Protein AF-A0A938SBT4-F1 (afdb_monomer)

Radius of gyration: 19.82 Å; Cα contacts (8 Å, |Δi|>4): 82; chains: 1; bounding box: 45×47×51 Å

Nearest PDB structures (foldseek):
  5hia-assembly1_D  TM=3.321E-01  e=2.058E+00  Homo sapiens
  4rac-assembly1_D  TM=3.306E-01  e=3.717E+00  Homo sapiens
  6jv6-assembly1_A  TM=2.101E-01  e=3.970E+00  Bacillus spizizenii
  9arh-assembly1_B  TM=2.542E-01  e=6.715E+00  Rattus norvegicus

Secondary structure (DSSP, 8-state):
------SSSS-HHHHHHHHHHT-S-EEEEES---HHHHTTTHHHHTTS--STTS-EEEEE--PPPHHHHHHHHT-SS---SPPPHHHHHHHHHHHHHHHHHHHS-SS--HHHHHHHHHHHHHS-TT-PPPPPPTTHHHHHHHHHHHHHHHHHHHTT--

Sequence (158 aa):
MPRIFDNIEQSLLPALRETLVLANRADFCVGYFNLRGWRQLDSCVEKWSGGPGNCCRLLVGMQRLPQEELVAAMSVLKREGGMDNQTALRLKKKLAEDFREQLAVGVPTDEDEAGLRRLAAACSADTPALPRLDKHHELVRKGVELIVTEEKTVGGQL

Solvent-accessible surface area (backbone atoms only — not comparable to full-atom values): 9859 Å² total; per-residue (Å²): 131,90,85,85,64,86,57,78,93,46,56,52,65,67,57,49,48,60,50,41,68,78,44,57,54,49,80,46,80,35,64,76,66,39,36,78,66,44,61,76,48,45,79,54,58,70,73,38,88,54,59,92,78,19,36,80,45,80,45,71,47,80,72,75,55,70,68,57,52,49,53,59,72,68,43,86,69,75,76,88,62,80,83,52,69,69,59,50,53,51,51,54,50,48,55,55,50,57,50,52,52,46,35,48,77,77,84,80,48,75,68,44,51,54,42,48,52,53,50,46,71,77,52,48,94,81,61,77,79,80,78,80,58,95,57,46,69,61,52,52,50,52,51,53,54,47,50,60,52,52,53,65,67,64,74,77,78,129

Structure (mmCIF, N/CA/C/O backbone):
data_AF-A0A938SBT4-F1
#
_entry.id   AF-A0A938SBT4-F1
#
loop_
_atom_site.group_PDB
_atom_site.id
_atom_site.type_symbol
_atom_site.label_atom_id
_atom_site.label_alt_i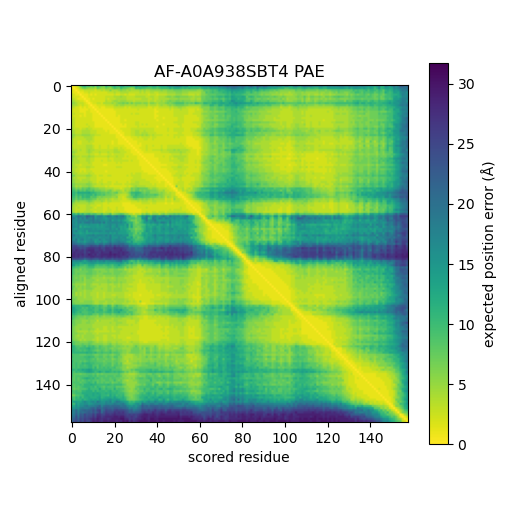d
_atom_site.label_comp_id
_atom_site.label_asym_id
_atom_site.label_entity_id
_atom_site.label_seq_id
_atom_site.pdbx_PDB_ins_code
_atom_site.Cartn_x
_atom_site.Cartn_y
_atom_site.Cartn_z
_atom_site.occupancy
_atom_site.B_iso_or_equiv
_atom_site.auth_seq_id
_atom_site.auth_comp_id
_atom_site.auth_asym_id
_atom_site.auth_atom_id
_atom_site.pdbx_PDB_model_num
ATOM 1 N N . MET A 1 1 ? 11.637 -21.166 -2.753 1.00 63.53 1 MET A N 1
ATOM 2 C CA . MET A 1 1 ? 12.113 -20.640 -1.455 1.00 63.53 1 MET A CA 1
ATOM 3 C C . MET A 1 1 ? 11.737 -19.172 -1.355 1.00 63.53 1 MET A C 1
ATOM 5 O O . MET A 1 1 ? 11.755 -18.514 -2.394 1.00 63.53 1 MET A O 1
ATOM 9 N N . PRO A 1 2 ? 11.374 -18.667 -0.165 1.00 81.94 2 PRO A N 1
ATOM 10 C CA . PRO A 1 2 ? 11.161 -17.237 0.038 1.00 81.94 2 PRO A CA 1
ATOM 11 C C . PRO A 1 2 ? 12.472 -16.469 -0.177 1.00 81.94 2 PRO A C 1
ATOM 13 O O . PRO A 1 2 ? 13.544 -16.948 0.186 1.00 81.94 2 PRO A O 1
ATOM 16 N N . ARG A 1 3 ? 12.382 -15.282 -0.784 1.00 87.31 3 ARG A N 1
ATOM 17 C CA . ARG A 1 3 ? 13.488 -14.320 -0.869 1.00 87.31 3 ARG A CA 1
ATOM 18 C C . ARG A 1 3 ? 13.270 -13.266 0.209 1.00 87.31 3 ARG A C 1
ATOM 20 O O . ARG A 1 3 ? 12.204 -12.655 0.239 1.00 87.31 3 ARG A O 1
ATOM 27 N N . ILE A 1 4 ? 14.255 -13.072 1.077 1.00 88.31 4 ILE A N 1
ATOM 28 C CA . ILE A 1 4 ? 14.229 -12.048 2.126 1.00 88.31 4 ILE A CA 1
ATOM 29 C C . ILE A 1 4 ? 15.191 -10.940 1.702 1.00 88.31 4 ILE A C 1
ATOM 31 O O . ILE A 1 4 ? 16.299 -11.228 1.256 1.00 88.31 4 ILE A O 1
ATOM 35 N N . PHE A 1 5 ? 14.744 -9.690 1.805 1.00 93.38 5 PHE A N 1
ATOM 36 C CA . PHE A 1 5 ? 15.511 -8.517 1.397 1.00 93.38 5 PHE A CA 1
ATOM 37 C C . PHE A 1 5 ? 15.796 -7.645 2.614 1.00 93.38 5 PHE A C 1
ATOM 39 O O . PHE A 1 5 ? 14.867 -7.152 3.251 1.00 93.38 5 PHE A O 1
ATOM 46 N N . ASP A 1 6 ? 17.073 -7.432 2.902 1.00 91.38 6 ASP A N 1
ATOM 47 C CA . ASP A 1 6 ? 17.568 -6.500 3.920 1.00 91.38 6 ASP A CA 1
ATOM 48 C C . ASP A 1 6 ? 18.056 -5.171 3.315 1.00 91.38 6 ASP A C 1
ATOM 50 O O . ASP A 1 6 ? 18.292 -4.207 4.039 1.00 91.38 6 ASP A O 1
ATOM 54 N N . ASN A 1 7 ? 18.148 -5.097 1.981 1.00 92.94 7 ASN A N 1
ATOM 55 C CA . ASN A 1 7 ? 18.752 -4.002 1.224 1.00 92.94 7 ASN A CA 1
ATOM 56 C C . ASN A 1 7 ? 20.259 -3.799 1.473 1.00 92.94 7 ASN A C 1
ATOM 58 O O . ASN A 1 7 ? 20.754 -2.705 1.210 1.00 92.94 7 ASN A O 1
ATOM 62 N N . ILE A 1 8 ? 20.985 -4.829 1.925 1.00 92.56 8 ILE A N 1
ATOM 63 C CA . ILE A 1 8 ? 22.448 -4.808 2.075 1.00 92.56 8 ILE A CA 1
ATOM 64 C C . ILE A 1 8 ? 23.099 -5.393 0.819 1.00 92.56 8 ILE A C 1
ATOM 66 O O . ILE A 1 8 ? 23.653 -4.657 0.007 1.00 92.56 8 ILE A O 1
ATOM 70 N N . GLU A 1 9 ? 22.990 -6.708 0.621 1.00 91.88 9 GLU A N 1
ATOM 71 C CA . GLU A 1 9 ? 23.519 -7.387 -0.573 1.00 91.88 9 GLU A CA 1
ATOM 72 C C . GLU A 1 9 ? 22.462 -7.498 -1.676 1.00 91.88 9 GLU A C 1
ATOM 74 O O . GLU A 1 9 ? 22.771 -7.435 -2.867 1.00 91.88 9 GLU A O 1
ATOM 79 N N . GLN A 1 10 ? 21.194 -7.644 -1.280 1.00 90.31 10 GLN A N 1
ATOM 80 C CA . GLN A 1 10 ? 20.056 -7.725 -2.188 1.00 90.31 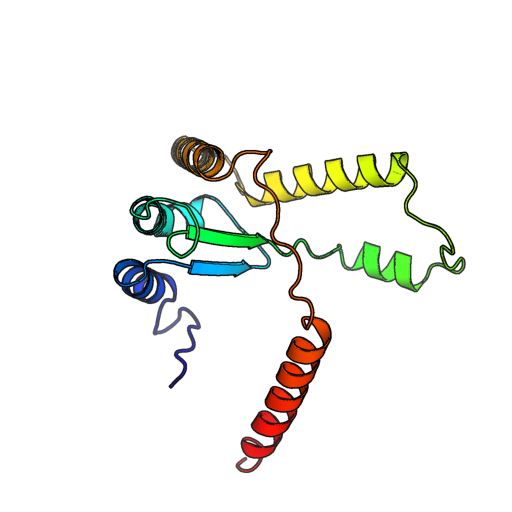10 GLN A CA 1
ATOM 81 C C . GLN A 1 10 ? 19.056 -6.620 -1.874 1.00 90.31 10 GLN A C 1
ATOM 83 O O . GLN A 1 10 ? 18.455 -6.573 -0.800 1.00 90.31 10 GLN A O 1
ATOM 88 N N . SER A 1 11 ? 18.831 -5.744 -2.848 1.00 94.81 11 SER A N 1
ATOM 89 C CA . SER A 1 11 ? 17.839 -4.679 -2.732 1.00 94.81 11 SER A CA 1
ATOM 90 C C . SER A 1 11 ? 16.444 -5.162 -3.131 1.00 94.81 11 SER A C 1
ATOM 92 O O . SER A 1 11 ? 16.264 -5.848 -4.139 1.00 94.81 11 SER A O 1
ATOM 94 N N . LEU A 1 12 ? 15.437 -4.742 -2.366 1.00 95.19 12 LEU A N 1
ATOM 95 C CA . LEU A 1 12 ? 14.029 -5.053 -2.600 1.00 95.19 12 LEU A CA 1
ATOM 96 C C . LEU A 1 12 ? 13.530 -4.478 -3.929 1.00 95.19 12 LEU A C 1
ATOM 98 O O . LEU A 1 12 ? 12.816 -5.150 -4.668 1.00 95.19 12 LEU A O 1
ATOM 102 N N . LEU A 1 13 ? 13.891 -3.230 -4.236 1.00 95.50 13 LEU A N 1
ATOM 103 C CA . LEU A 1 13 ? 13.319 -2.502 -5.367 1.00 95.50 13 LEU A CA 1
ATOM 104 C C . LEU A 1 13 ? 13.558 -3.188 -6.729 1.00 95.50 13 LEU A C 1
ATOM 106 O O . LEU A 1 13 ? 12.575 -3.371 -7.449 1.00 95.50 13 LEU A O 1
ATOM 110 N N . PRO A 1 14 ? 14.793 -3.573 -7.118 1.00 95.62 14 PRO A N 1
ATOM 111 C CA . PRO A 1 14 ? 15.022 -4.266 -8.387 1.00 95.62 14 PRO A CA 1
ATOM 112 C C . PRO A 1 14 ? 14.203 -5.553 -8.501 1.00 95.62 14 PRO A C 1
ATOM 114 O O . PRO A 1 14 ? 13.476 -5.739 -9.474 1.00 95.62 14 PRO A O 1
ATOM 117 N N . ALA A 1 15 ? 14.227 -6.382 -7.455 1.00 95.06 15 ALA A N 1
ATOM 118 C CA . ALA A 1 15 ? 13.488 -7.638 -7.426 1.00 95.06 15 ALA A CA 1
ATOM 119 C C . ALA A 1 15 ? 11.968 -7.430 -7.510 1.00 95.06 15 ALA A C 1
ATOM 121 O O . ALA A 1 15 ? 11.262 -8.186 -8.182 1.00 95.06 15 ALA A O 1
ATOM 122 N N . LEU A 1 16 ? 11.455 -6.389 -6.848 1.00 95.25 16 LEU A N 1
ATOM 123 C CA . LEU A 1 16 ? 10.044 -6.037 -6.902 1.00 95.25 16 LEU A CA 1
ATOM 124 C C . LEU A 1 16 ? 9.640 -5.570 -8.305 1.00 95.25 16 LEU A C 1
ATOM 126 O O . LEU A 1 16 ? 8.605 -6.001 -8.805 1.00 95.25 16 LEU A O 1
ATOM 130 N N . ARG A 1 17 ? 10.465 -4.754 -8.975 1.00 95.69 17 ARG A N 1
ATOM 131 C CA . ARG A 1 17 ? 10.213 -4.321 -10.360 1.00 95.69 17 ARG A CA 1
ATOM 132 C C . ARG A 1 17 ? 10.202 -5.497 -11.330 1.00 95.69 17 ARG A C 1
ATOM 134 O O . ARG A 1 17 ? 9.271 -5.607 -12.119 1.00 95.69 17 ARG A O 1
ATOM 141 N N . GLU A 1 18 ? 11.187 -6.388 -11.245 1.00 94.94 18 GLU A N 1
ATOM 142 C CA . GLU A 1 18 ? 11.240 -7.612 -12.059 1.00 94.94 18 GLU A CA 1
ATOM 143 C C . GLU A 1 18 ? 9.981 -8.465 -11.870 1.00 94.94 18 GLU A C 1
ATOM 145 O O . GLU A 1 18 ? 9.382 -8.925 -12.842 1.00 94.94 18 GLU A O 1
ATOM 150 N N . THR A 1 19 ? 9.534 -8.612 -10.621 1.00 94.50 19 THR A N 1
ATOM 151 C CA . THR A 1 19 ? 8.316 -9.362 -10.292 1.00 94.50 19 THR A CA 1
ATOM 152 C C . THR A 1 19 ? 7.072 -8.694 -10.880 1.00 94.50 19 THR A C 1
ATOM 154 O O . THR A 1 19 ? 6.234 -9.367 -11.475 1.00 94.50 19 THR A O 1
ATOM 157 N N . LEU A 1 20 ? 6.954 -7.368 -10.754 1.00 95.00 20 LEU A N 1
ATOM 158 C CA . LEU A 1 20 ? 5.800 -6.616 -11.249 1.00 95.00 20 LEU A CA 1
ATOM 159 C C . LEU A 1 20 ? 5.694 -6.615 -12.776 1.00 95.00 20 LEU A C 1
ATOM 161 O O . LEU A 1 20 ? 4.582 -6.596 -13.292 1.00 95.00 20 LEU A O 1
ATOM 165 N N . VAL A 1 21 ? 6.815 -6.673 -13.501 1.00 93.25 21 VAL A N 1
ATOM 166 C CA . VAL A 1 21 ? 6.816 -6.754 -14.973 1.00 93.25 21 VAL A CA 1
ATOM 167 C C . VAL A 1 21 ? 6.150 -8.037 -15.478 1.00 93.25 21 VAL A C 1
ATOM 169 O O . VAL A 1 21 ? 5.536 -8.021 -16.542 1.00 93.25 21 VAL A O 1
ATOM 172 N N . LEU A 1 22 ? 6.253 -9.132 -14.724 1.00 94.00 22 LEU A N 1
ATOM 173 C CA . LEU A 1 22 ? 5.649 -10.424 -15.064 1.00 94.00 22 LEU A CA 1
ATOM 174 C C . LEU A 1 22 ? 4.252 -10.611 -14.452 1.00 94.00 22 LEU A C 1
ATOM 176 O O . LEU A 1 22 ?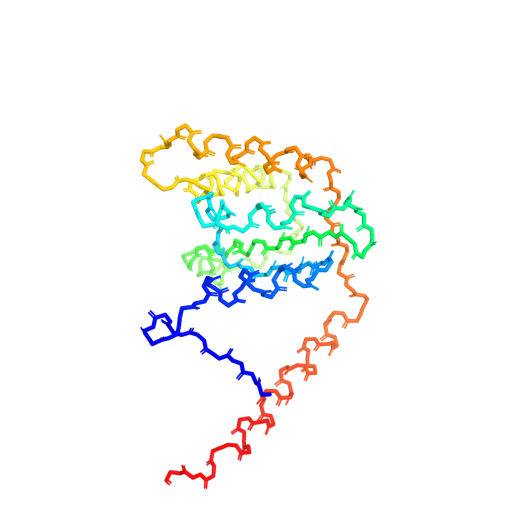 3.598 -11.624 -14.703 1.00 94.00 22 LEU A O 1
ATOM 180 N N . ALA A 1 23 ? 3.803 -9.665 -13.627 1.00 93.88 23 ALA A N 1
ATOM 181 C CA . ALA A 1 23 ? 2.537 -9.736 -12.922 1.00 93.88 23 ALA A CA 1
ATOM 182 C C . ALA A 1 23 ? 1.438 -8.964 -13.658 1.00 93.88 23 ALA A C 1
ATOM 184 O O . ALA A 1 23 ? 1.667 -7.913 -14.253 1.00 93.88 23 ALA A O 1
ATOM 185 N N . ASN A 1 24 ? 0.206 -9.448 -13.513 1.00 93.56 24 ASN A N 1
ATOM 186 C CA . ASN A 1 24 ? -0.996 -8.735 -13.954 1.00 93.56 24 ASN A CA 1
ATOM 187 C C . ASN A 1 24 ? -1.688 -8.009 -12.787 1.00 93.56 24 ASN A C 1
ATOM 189 O O . ASN A 1 24 ? -2.646 -7.271 -12.977 1.00 93.56 24 ASN A O 1
ATOM 193 N N . ARG A 1 25 ? -1.238 -8.253 -11.551 1.00 94.00 25 ARG A N 1
ATOM 194 C CA . ARG A 1 25 ? -1.907 -7.835 -10.320 1.00 94.00 25 ARG A CA 1
ATOM 195 C C . ARG A 1 25 ? -0.921 -7.762 -9.165 1.00 94.00 25 ARG A C 1
ATOM 197 O O . ARG A 1 25 ? -0.065 -8.634 -9.045 1.00 94.00 25 ARG A O 1
ATOM 204 N N . ALA A 1 26 ? -1.125 -6.805 -8.264 1.00 94.00 26 ALA A N 1
ATOM 205 C CA . ALA A 1 26 ? -0.409 -6.747 -6.993 1.00 94.00 26 ALA A CA 1
ATOM 206 C C . ALA A 1 26 ? -1.319 -6.301 -5.847 1.00 94.00 26 ALA A C 1
ATOM 208 O O . ALA A 1 26 ? -2.136 -5.397 -6.011 1.00 94.00 26 ALA A O 1
ATOM 209 N N . ASP A 1 27 ? -1.128 -6.916 -4.682 1.00 93.06 27 ASP A N 1
ATOM 210 C CA . ASP A 1 27 ? -1.731 -6.493 -3.421 1.00 93.06 27 ASP A CA 1
ATOM 211 C C . ASP A 1 27 ? -0.613 -6.120 -2.450 1.00 93.06 27 ASP A C 1
ATOM 213 O O . ASP A 1 27 ? 0.182 -6.971 -2.053 1.00 93.06 27 ASP A O 1
ATOM 217 N N . PHE A 1 28 ? -0.557 -4.850 -2.066 1.00 93.06 28 PHE A N 1
ATOM 218 C CA . PHE A 1 28 ? 0.404 -4.327 -1.104 1.00 93.06 28 PHE A CA 1
ATOM 219 C C . PHE A 1 28 ? -0.282 -4.057 0.230 1.00 93.06 28 PHE A C 1
ATOM 221 O O . PHE A 1 28 ? -1.292 -3.359 0.288 1.00 93.06 28 PHE A O 1
ATOM 228 N N . CYS A 1 29 ? 0.298 -4.578 1.308 1.00 91.12 29 CYS A N 1
ATOM 229 C CA . CYS A 1 29 ? -0.064 -4.237 2.678 1.00 91.12 29 CYS A CA 1
ATOM 230 C C . CYS A 1 29 ? 1.162 -3.613 3.339 1.00 91.12 29 CYS A C 1
ATOM 232 O O . CYS A 1 29 ? 2.133 -4.312 3.625 1.00 91.12 29 CYS A O 1
ATOM 234 N N . VAL A 1 30 ? 1.138 -2.298 3.528 1.00 90.56 30 VAL A N 1
ATOM 235 C CA . VAL A 1 30 ? 2.288 -1.518 4.002 1.00 90.56 30 VAL A CA 1
ATOM 236 C C . VAL A 1 30 ? 1.892 -0.681 5.206 1.00 90.56 30 VAL A C 1
ATOM 238 O O . VAL A 1 30 ? 0.761 -0.215 5.278 1.00 90.56 30 VAL A O 1
ATOM 241 N N . GLY A 1 31 ? 2.810 -0.469 6.149 1.00 87.12 31 GLY A N 1
ATOM 242 C CA . GLY A 1 31 ? 2.580 0.485 7.241 1.00 87.12 31 GLY A CA 1
ATOM 243 C C . GLY A 1 31 ? 2.640 1.933 6.748 1.00 87.12 31 GLY A C 1
ATOM 244 O O . GLY A 1 31 ? 1.746 2.722 7.017 1.00 87.12 31 GLY A O 1
ATOM 245 N N . TYR A 1 32 ? 3.655 2.247 5.941 1.00 87.38 32 TYR A N 1
ATOM 246 C CA . TYR A 1 32 ? 3.892 3.581 5.394 1.00 87.38 32 TYR A CA 1
ATOM 247 C C . TYR A 1 32 ? 3.942 3.548 3.864 1.00 87.38 32 TYR A C 1
ATOM 249 O O . TYR A 1 32 ? 4.387 2.577 3.254 1.00 87.38 32 TYR A O 1
ATOM 257 N N . PHE A 1 33 ? 3.505 4.639 3.246 1.00 90.81 33 PHE A N 1
ATOM 258 C CA . PHE A 1 33 ? 3.391 4.831 1.806 1.00 90.81 33 PHE A CA 1
ATOM 259 C C . PHE A 1 33 ? 3.772 6.268 1.432 1.00 90.81 33 PHE A C 1
ATOM 261 O O . PHE A 1 33 ? 3.131 7.211 1.899 1.00 90.81 33 PHE A O 1
ATOM 268 N N . ASN A 1 34 ? 4.791 6.421 0.580 1.00 91.56 34 ASN A N 1
ATOM 269 C CA . ASN A 1 34 ? 5.279 7.709 0.088 1.00 91.56 34 ASN A CA 1
ATOM 270 C C . ASN A 1 34 ? 5.319 7.759 -1.451 1.00 91.56 34 ASN A C 1
ATOM 272 O O . ASN A 1 34 ? 5.465 6.739 -2.131 1.00 91.56 34 ASN A O 1
ATOM 276 N N . LEU A 1 35 ? 5.232 8.965 -2.012 1.00 92.31 35 LEU A N 1
ATOM 277 C CA . LEU A 1 35 ? 5.188 9.177 -3.462 1.00 92.31 35 LEU A CA 1
ATOM 278 C C . LEU A 1 35 ? 6.521 8.849 -4.144 1.00 92.31 35 LEU A C 1
ATOM 280 O O . LEU A 1 35 ? 6.539 8.277 -5.232 1.00 92.31 35 LEU A O 1
ATOM 284 N N . ARG A 1 36 ? 7.648 9.129 -3.480 1.00 91.75 36 ARG A N 1
ATOM 285 C CA . ARG A 1 36 ? 8.989 8.863 -4.025 1.00 91.75 36 ARG A CA 1
ATOM 286 C C . ARG A 1 36 ? 9.265 7.377 -4.220 1.00 91.75 36 ARG A C 1
ATOM 288 O O . ARG A 1 36 ? 9.865 7.002 -5.222 1.00 91.75 36 ARG A O 1
ATOM 295 N N . GLY A 1 37 ? 8.837 6.538 -3.278 1.00 91.50 37 GLY A N 1
ATOM 296 C CA . GLY A 1 37 ? 8.891 5.085 -3.407 1.00 91.50 37 GLY A CA 1
ATOM 297 C C . GLY A 1 37 ? 7.908 4.588 -4.460 1.00 91.50 37 GLY A C 1
ATOM 298 O O . GLY A 1 37 ? 8.298 3.828 -5.344 1.00 91.50 37 GLY A O 1
ATOM 299 N N . TRP A 1 38 ? 6.663 5.078 -4.417 1.00 92.94 38 TRP A N 1
ATOM 300 C CA . TRP A 1 38 ? 5.615 4.690 -5.363 1.00 92.94 38 TRP A CA 1
ATOM 301 C C . TRP A 1 38 ? 5.993 4.946 -6.823 1.00 92.94 38 TRP A C 1
ATOM 303 O O . TRP A 1 38 ? 5.818 4.066 -7.662 1.00 92.94 38 TRP A O 1
ATOM 313 N N . ARG A 1 39 ? 6.611 6.092 -7.121 1.00 91.19 39 ARG A N 1
ATOM 314 C CA . ARG A 1 39 ? 7.096 6.446 -8.465 1.00 91.19 39 ARG A CA 1
ATOM 315 C C . ARG A 1 39 ? 8.072 5.427 -9.063 1.00 91.19 39 ARG A C 1
ATOM 317 O O . ARG A 1 39 ? 8.250 5.351 -10.272 1.00 91.19 39 ARG A O 1
ATOM 324 N N . GLN A 1 40 ? 8.747 4.637 -8.234 1.00 92.88 40 GLN A N 1
ATOM 325 C CA . GLN A 1 40 ? 9.667 3.616 -8.738 1.00 92.88 40 GLN A CA 1
ATOM 326 C C . GLN A 1 40 ? 8.930 2.368 -9.251 1.00 92.88 40 GLN A C 1
ATOM 328 O O . GLN A 1 40 ? 9.540 1.530 -9.919 1.00 92.88 40 GLN A O 1
ATOM 333 N N . LEU A 1 41 ? 7.634 2.250 -8.946 1.00 93.69 41 LEU A N 1
ATOM 334 C CA . LEU A 1 41 ? 6.782 1.096 -9.235 1.00 93.69 41 LEU A CA 1
ATOM 335 C C . LEU A 1 41 ? 5.565 1.446 -10.106 1.00 93.69 41 LEU A C 1
ATOM 337 O O . LEU A 1 41 ? 5.080 0.575 -10.827 1.00 93.69 41 LEU A O 1
ATOM 341 N N . ASP A 1 42 ? 5.080 2.689 -10.062 1.00 91.25 42 ASP A N 1
ATOM 342 C CA . ASP A 1 42 ? 3.837 3.126 -10.714 1.00 91.25 42 ASP A CA 1
ATOM 343 C C . ASP A 1 42 ? 3.796 2.810 -12.218 1.00 91.25 42 ASP A C 1
ATOM 345 O O . ASP A 1 42 ? 2.815 2.254 -12.700 1.00 91.25 42 ASP A O 1
ATOM 349 N N . SER A 1 43 ? 4.903 3.007 -12.935 1.00 90.88 43 SER A N 1
ATOM 350 C CA . SER A 1 43 ? 5.042 2.680 -14.362 1.00 90.88 43 SER A CA 1
ATOM 351 C C . SER A 1 43 ? 4.822 1.199 -14.703 1.00 90.88 43 SER A C 1
ATOM 353 O O . SER A 1 43 ? 4.509 0.860 -15.845 1.00 90.88 43 SER A O 1
ATOM 355 N N . CYS A 1 44 ? 5.012 0.289 -13.743 1.00 92.06 44 CYS A N 1
ATOM 356 C CA . CYS A 1 44 ? 4.699 -1.130 -13.925 1.00 92.06 44 CYS A CA 1
ATOM 357 C C . CYS A 1 44 ? 3.200 -1.386 -13.745 1.00 92.06 44 CYS A C 1
ATOM 359 O O . CYS A 1 44 ? 2.622 -2.176 -14.485 1.00 92.06 44 CYS A O 1
ATOM 361 N N . VAL A 1 45 ? 2.579 -0.678 -12.802 1.00 91.50 45 VAL A N 1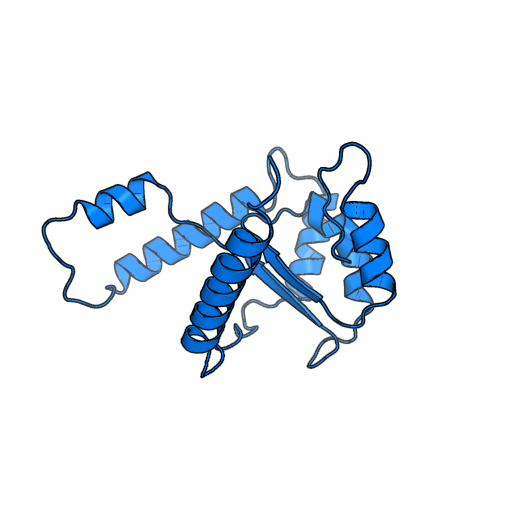
ATOM 362 C CA . VAL A 1 45 ? 1.159 -0.793 -12.458 1.00 91.50 45 VAL A CA 1
ATOM 363 C C . VAL A 1 45 ? 0.259 -0.149 -13.515 1.00 91.50 45 VAL A C 1
ATOM 36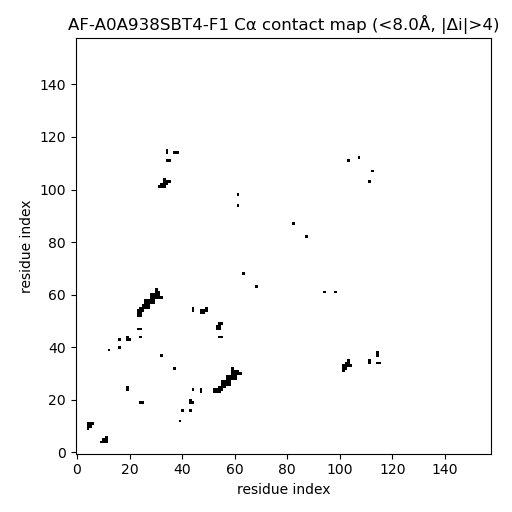5 O O . VAL A 1 45 ? -0.789 -0.699 -13.839 1.00 91.50 45 VAL A O 1
ATOM 368 N N . GLU A 1 46 ? 0.674 0.976 -14.100 1.00 89.00 46 GLU A N 1
ATOM 369 C CA . GLU A 1 46 ? -0.086 1.711 -15.128 1.00 89.00 46 GLU A CA 1
ATOM 370 C C . GLU A 1 46 ? -0.350 0.905 -16.405 1.00 89.00 46 GLU A C 1
ATOM 372 O O . GLU A 1 46 ? -1.234 1.245 -17.187 1.00 89.00 46 GLU A O 1
ATOM 377 N N . LYS A 1 47 ? 0.391 -0.185 -16.620 1.00 89.12 47 LYS A N 1
ATOM 378 C CA . LYS A 1 47 ? 0.185 -1.090 -17.758 1.00 89.12 47 LYS A CA 1
ATOM 379 C C . LYS A 1 47 ? -1.064 -1.955 -17.606 1.00 89.12 47 LYS A C 1
ATOM 381 O O . LYS A 1 47 ? -1.502 -2.563 -18.581 1.00 89.12 47 LYS A O 1
ATOM 386 N N . TRP A 1 48 ? -1.607 -2.071 -16.398 1.00 91.62 48 TRP A N 1
ATOM 387 C CA . TRP A 1 48 ? -2.777 -2.897 -16.136 1.00 91.62 48 TRP A CA 1
ATOM 388 C C . TRP A 1 48 ? -4.056 -2.147 -16.501 1.00 91.62 48 TRP A C 1
ATOM 390 O O . TRP A 1 48 ? -4.205 -0.963 -16.216 1.00 91.62 48 TRP A O 1
ATOM 400 N N . SER A 1 49 ? -5.015 -2.857 -17.099 1.00 85.94 49 SER A N 1
ATOM 401 C CA . SER A 1 49 ? -6.273 -2.274 -17.590 1.00 85.94 49 SER A CA 1
ATOM 402 C C . SER A 1 49 ? -7.177 -1.699 -16.494 1.00 85.94 49 SER A C 1
ATOM 404 O O . SER A 1 49 ? -8.156 -1.023 -16.800 1.00 85.94 49 SER A O 1
ATOM 406 N N . GLY A 1 50 ? -6.908 -2.024 -15.228 1.00 82.69 50 GLY A N 1
ATOM 407 C CA . GLY A 1 50 ? -7.861 -1.863 -14.140 1.00 82.69 50 GLY A CA 1
ATOM 408 C C . GLY A 1 50 ? -8.910 -2.981 -14.140 1.00 82.69 50 GLY A C 1
ATOM 409 O O . GLY A 1 50 ? -9.149 -3.654 -15.146 1.00 82.69 50 GLY A O 1
ATOM 410 N N . GLY A 1 51 ? -9.534 -3.199 -12.980 1.00 80.69 51 GLY A N 1
ATOM 411 C CA . GLY A 1 51 ? -10.600 -4.188 -12.793 1.00 80.69 51 GLY A CA 1
ATOM 412 C C . GLY A 1 51 ? -10.166 -5.522 -12.161 1.00 80.69 51 GLY A C 1
ATOM 413 O O . GLY A 1 51 ?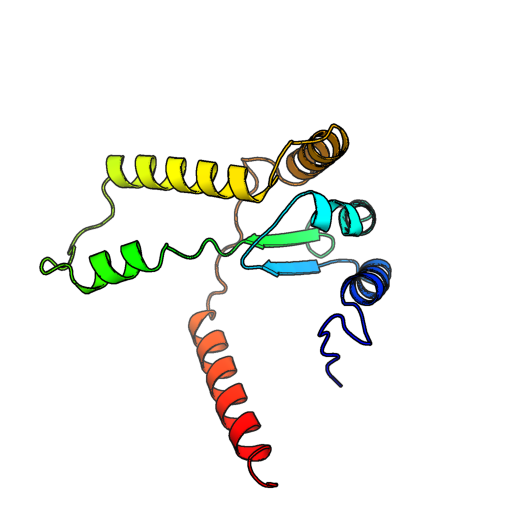 -9.017 -5.692 -11.733 1.00 80.69 51 GLY A O 1
ATOM 414 N N . PRO A 1 52 ? -11.103 -6.480 -12.023 1.00 79.38 52 PRO A N 1
ATOM 415 C CA . PRO A 1 52 ? -10.840 -7.764 -11.380 1.00 79.38 52 PRO A CA 1
ATOM 416 C C . PRO A 1 52 ? -9.701 -8.519 -12.073 1.00 79.38 52 PRO A C 1
ATOM 418 O O . PRO A 1 52 ? -9.725 -8.728 -13.280 1.00 79.38 52 PRO A O 1
ATOM 421 N N . GLY A 1 53 ? -8.686 -8.915 -11.304 1.00 82.88 53 GLY A N 1
ATOM 422 C CA . GLY A 1 53 ? -7.530 -9.656 -11.820 1.00 82.88 53 GLY A CA 1
ATOM 423 C C . GLY A 1 53 ? -6.449 -8.813 -12.508 1.00 82.88 53 GLY A C 1
ATOM 424 O O . GLY A 1 53 ? -5.352 -9.331 -12.671 1.00 82.88 53 GLY A O 1
ATOM 425 N N . ASN A 1 54 ? -6.716 -7.539 -12.826 1.00 89.75 54 ASN A N 1
ATOM 426 C CA . ASN A 1 54 ? -5.776 -6.628 -13.493 1.00 89.75 54 ASN A CA 1
ATOM 427 C C . ASN A 1 54 ? -5.663 -5.288 -12.747 1.00 89.75 54 ASN A C 1
ATOM 429 O O . ASN A 1 54 ? -5.976 -4.228 -13.288 1.00 89.75 54 ASN A O 1
ATOM 433 N N . CYS A 1 55 ? -5.317 -5.332 -11.457 1.00 89.81 55 CYS A N 1
ATOM 434 C CA . CYS A 1 55 ? -5.284 -4.146 -10.599 1.00 89.81 55 CYS A CA 1
ATOM 435 C C . CYS A 1 55 ? -4.164 -4.179 -9.557 1.00 89.81 55 CYS A C 1
ATOM 437 O O . CYS A 1 55 ? -3.697 -5.240 -9.141 1.00 89.81 55 CYS A O 1
ATOM 439 N N . CYS A 1 56 ? -3.799 -2.985 -9.092 1.00 92.12 56 CYS A N 1
ATOM 440 C CA . CYS A 1 56 ? -3.052 -2.797 -7.860 1.00 92.12 56 CYS A CA 1
ATOM 441 C C . CYS A 1 56 ? -4.025 -2.515 -6.719 1.00 92.12 56 CYS A C 1
ATOM 443 O O . CYS A 1 56 ? -4.909 -1.669 -6.853 1.00 92.12 56 CYS A O 1
ATOM 445 N N . ARG A 1 57 ? -3.847 -3.185 -5.583 1.00 91.31 57 ARG A N 1
ATOM 446 C CA . ARG A 1 57 ? -4.542 -2.864 -4.337 1.00 91.31 57 ARG A CA 1
ATOM 447 C C . ARG A 1 57 ? -3.518 -2.456 -3.304 1.00 91.31 57 ARG A C 1
ATOM 449 O O . ARG A 1 57 ? -2.492 -3.111 -3.153 1.00 91.31 57 ARG A O 1
ATOM 456 N N . LEU A 1 58 ? -3.816 -1.383 -2.591 1.00 90.62 58 LEU A N 1
ATOM 457 C CA . LEU A 1 58 ? -2.943 -0.841 -1.568 1.00 90.62 58 LEU A CA 1
ATOM 458 C C . LEU A 1 58 ? -3.730 -0.710 -0.270 1.00 90.62 58 LEU A C 1
ATOM 460 O O . LEU A 1 58 ? -4.702 0.038 -0.192 1.00 90.62 58 LEU A O 1
ATOM 464 N N . LEU A 1 59 ? -3.295 -1.445 0.744 1.00 89.44 59 LEU A N 1
ATOM 465 C CA . LEU A 1 59 ? -3.720 -1.274 2.120 1.00 89.44 59 LEU A CA 1
ATOM 466 C C . LEU A 1 59 ? -2.597 -0.559 2.869 1.00 89.44 59 LEU A C 1
ATOM 468 O O . LEU A 1 59 ? -1.516 -1.119 3.049 1.00 89.44 59 LEU A O 1
ATOM 472 N N . VAL A 1 60 ? -2.870 0.673 3.298 1.00 89.44 60 VAL A N 1
ATOM 473 C CA . VAL A 1 60 ? -1.958 1.451 4.141 1.00 89.44 60 VAL A CA 1
ATOM 474 C C . VAL A 1 60 ? -2.424 1.327 5.586 1.00 89.44 60 VAL A C 1
ATOM 476 O O . VAL A 1 60 ? -3.493 1.811 5.960 1.00 89.44 60 VAL A O 1
ATOM 479 N N . GLY A 1 61 ? -1.640 0.617 6.385 1.00 83.62 61 GLY A N 1
ATOM 480 C CA . GLY A 1 61 ? -1.867 0.432 7.805 1.00 83.62 61 GLY A CA 1
ATOM 481 C C . GLY A 1 61 ? -1.483 1.686 8.575 1.00 83.62 61 GLY A C 1
ATOM 482 O O . GLY A 1 61 ? -0.355 1.799 9.035 1.00 83.62 61 GLY A O 1
ATOM 483 N N . MET A 1 62 ? -2.436 2.596 8.768 1.00 67.19 62 MET A N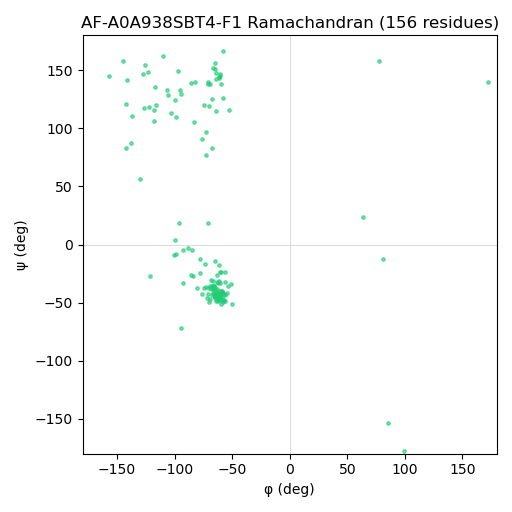 1
ATOM 484 C CA . MET A 1 62 ? -2.274 3.697 9.718 1.00 67.19 62 MET A CA 1
ATOM 485 C C . MET A 1 62 ? -2.383 3.126 11.136 1.00 67.19 62 MET A C 1
ATOM 487 O O . MET A 1 62 ? -3.485 2.885 11.640 1.00 67.19 62 MET A O 1
ATOM 491 N N . GLN A 1 63 ? -1.242 2.842 11.763 1.00 62.22 63 GLN A N 1
ATOM 492 C CA . GLN A 1 63 ? -1.213 2.431 13.163 1.00 62.22 63 GLN A CA 1
ATOM 493 C C . GLN A 1 63 ? -1.560 3.633 14.049 1.00 62.22 63 GLN A C 1
ATOM 495 O O . GLN A 1 63 ? -1.103 4.750 13.803 1.00 62.22 63 GLN A O 1
ATOM 500 N N . ARG A 1 64 ? -2.384 3.415 15.084 1.00 65.31 64 ARG A N 1
ATOM 501 C CA . ARG A 1 64 ? -2.610 4.443 16.107 1.00 65.31 64 ARG A CA 1
ATOM 502 C C . ARG A 1 64 ? -1.284 4.772 16.774 1.00 65.31 64 ARG A C 1
ATOM 504 O O . ARG A 1 64 ? -0.445 3.896 16.967 1.00 65.31 64 ARG A O 1
ATOM 511 N N . LEU A 1 65 ? -1.112 6.029 17.167 1.00 67.38 65 LEU A N 1
ATOM 512 C CA . LEU A 1 65 ? 0.075 6.398 17.928 1.00 67.38 65 LEU A CA 1
ATOM 513 C C . LEU A 1 65 ? 0.103 5.575 19.230 1.00 67.38 65 LEU A C 1
ATOM 515 O O . LEU A 1 65 ? -0.945 5.447 19.871 1.00 67.38 65 LEU A O 1
ATOM 519 N N . PRO A 1 66 ? 1.264 5.055 19.665 1.00 69.88 66 PRO A N 1
ATOM 520 C CA . PRO A 1 66 ? 1.368 4.262 20.893 1.00 69.88 66 PRO A CA 1
ATOM 521 C C . PRO A 1 66 ? 0.739 4.944 22.118 1.00 69.88 66 PRO A C 1
ATOM 523 O O . PRO A 1 66 ? 0.133 4.295 22.968 1.00 69.88 66 PRO A O 1
ATOM 526 N N . GLN A 1 67 ? 0.815 6.276 22.190 1.00 70.81 67 GLN A N 1
ATOM 527 C CA . GLN A 1 67 ? 0.181 7.075 23.238 1.00 70.81 67 GLN A CA 1
ATOM 528 C C . GLN A 1 67 ? -1.353 6.997 23.191 1.00 70.81 67 GLN A C 1
ATOM 530 O O . GLN A 1 67 ? -1.994 6.960 24.237 1.00 70.81 67 GLN A O 1
ATOM 535 N N . GLU A 1 68 ? -1.961 6.950 22.004 1.00 74.56 68 GLU A N 1
ATOM 536 C CA . GLU A 1 68 ? -3.413 6.799 21.851 1.00 74.56 68 GLU A CA 1
ATOM 537 C C . GLU A 1 68 ? -3.879 5.396 22.246 1.00 74.56 68 GLU A C 1
ATOM 539 O O . GLU A 1 68 ? -4.940 5.253 22.856 1.00 74.56 68 GLU A O 1
ATOM 544 N N . GLU A 1 69 ? -3.085 4.369 21.933 1.00 73.19 69 GLU A N 1
ATOM 545 C CA . GLU A 1 69 ? -3.347 2.998 22.381 1.00 73.19 69 GLU A CA 1
ATOM 546 C C . GLU A 1 69 ? -3.254 2.883 23.903 1.00 73.19 69 GLU A C 1
ATOM 548 O O . GLU A 1 69 ? -4.157 2.327 24.528 1.00 73.19 69 GLU A O 1
ATOM 553 N N . LEU A 1 70 ? -2.223 3.480 24.510 1.00 74.62 70 LEU A N 1
ATOM 554 C CA . LEU A 1 70 ? -2.048 3.505 25.960 1.00 74.62 70 LEU A CA 1
ATOM 555 C C . LEU A 1 70 ? -3.204 4.231 26.656 1.00 74.62 70 LEU A C 1
ATOM 557 O O . LEU A 1 70 ? -3.781 3.703 27.601 1.00 74.62 70 LEU A O 1
ATOM 561 N N . VAL A 1 71 ? -3.584 5.419 26.178 1.00 77.19 71 VAL A N 1
ATOM 562 C CA . VAL A 1 71 ? -4.720 6.174 26.732 1.00 77.19 71 VAL A CA 1
ATOM 563 C C . VAL A 1 71 ? -6.023 5.385 26.596 1.00 77.19 71 VAL A C 1
ATOM 565 O O . VAL A 1 71 ? -6.828 5.376 27.527 1.00 77.19 71 VAL A O 1
ATOM 568 N N . ALA A 1 72 ? -6.235 4.692 25.474 1.00 75.44 72 ALA A N 1
ATOM 569 C CA . ALA A 1 72 ? -7.402 3.833 25.296 1.00 75.44 72 ALA A CA 1
ATOM 570 C C . ALA A 1 72 ? -7.399 2.649 26.279 1.00 75.44 72 ALA A C 1
ATOM 572 O O . ALA A 1 72 ? -8.425 2.382 26.906 1.00 75.44 72 ALA A O 1
ATOM 573 N N . ALA A 1 73 ? -6.257 1.978 26.451 1.00 76.75 73 ALA A N 1
ATOM 574 C CA . ALA A 1 73 ? -6.101 0.845 27.362 1.00 76.75 73 ALA A CA 1
ATOM 575 C C . ALA A 1 73 ? -6.251 1.241 28.841 1.00 76.75 73 ALA A C 1
ATOM 577 O O . ALA A 1 73 ? -6.817 0.485 29.625 1.00 76.75 73 ALA A O 1
ATOM 578 N N . MET A 1 74 ? -5.786 2.439 29.210 1.00 77.12 74 MET A N 1
ATOM 579 C CA . MET A 1 74 ? -5.862 2.991 30.569 1.00 77.12 74 MET A CA 1
ATOM 580 C C . MET A 1 74 ? -7.197 3.690 30.870 1.00 77.12 74 MET A C 1
ATOM 582 O O . MET A 1 74 ? -7.417 4.146 31.994 1.00 77.12 74 MET A O 1
ATOM 586 N N . SER A 1 75 ? -8.095 3.815 29.885 1.00 76.44 75 SER A N 1
ATOM 587 C CA . SER A 1 75 ? -9.388 4.465 30.096 1.00 76.44 75 SER A CA 1
ATOM 588 C C . SER A 1 75 ? -10.295 3.604 30.987 1.00 76.44 75 SER A C 1
ATOM 590 O O . SER A 1 75 ? -10.633 2.470 30.662 1.00 76.44 75 SER A O 1
ATOM 592 N N . VAL A 1 76 ? -10.685 4.156 32.142 1.00 66.81 76 VAL A N 1
ATOM 593 C CA . VAL A 1 76 ? -11.499 3.467 33.167 1.00 66.81 76 VAL A CA 1
ATOM 594 C C . VAL A 1 76 ? -12.932 3.212 32.683 1.00 66.81 76 VAL A C 1
ATOM 596 O O . VAL A 1 76 ? -13.564 2.224 33.050 1.00 66.81 76 VAL A O 1
ATOM 599 N N . LEU A 1 77 ? -13.444 4.091 31.823 1.00 64.38 77 LEU A N 1
ATOM 600 C CA . LEU A 1 77 ? -14.721 3.906 31.148 1.00 64.38 77 LEU A CA 1
ATOM 601 C C . LEU A 1 77 ? -14.503 3.018 29.923 1.00 64.38 77 LEU A C 1
ATOM 603 O O . LEU A 1 77 ? -14.038 3.498 28.887 1.00 64.38 77 LEU A O 1
ATOM 607 N N . LYS A 1 78 ? -14.919 1.745 29.997 1.00 56.12 78 LYS A N 1
ATOM 608 C CA . LYS A 1 78 ? -15.258 1.008 28.774 1.00 56.12 78 LYS A CA 1
ATOM 609 C C . LYS A 1 78 ? -16.264 1.873 28.023 1.00 56.12 78 LYS A C 1
ATOM 611 O O . LYS A 1 78 ? -17.349 2.136 28.534 1.00 56.12 78 LYS A O 1
ATOM 616 N N . ARG A 1 79 ? -15.903 2.349 26.829 1.00 56.53 79 ARG A N 1
ATOM 617 C CA . ARG A 1 79 ? -16.876 2.963 25.922 1.00 56.53 79 ARG A CA 1
ATOM 618 C C . ARG A 1 79 ? -17.835 1.865 25.464 1.00 56.53 79 ARG A C 1
ATOM 620 O O . ARG A 1 79 ? -17.647 1.264 24.413 1.00 56.53 79 ARG A O 1
ATOM 627 N N . GLU A 1 80 ? -18.838 1.577 26.283 1.00 48.78 80 GLU A N 1
ATOM 628 C CA . GLU A 1 80 ? -20.036 0.845 25.887 1.00 48.78 80 GLU A CA 1
ATOM 629 C C . GLU A 1 80 ? -20.879 1.791 25.031 1.00 48.78 80 GLU A C 1
ATOM 631 O O . GLU A 1 80 ? -21.807 2.448 25.488 1.00 48.78 80 GLU A O 1
ATOM 636 N N . GLY A 1 81 ? -20.460 1.969 23.782 1.00 62.12 81 GLY A N 1
ATOM 637 C CA . GLY A 1 81 ? -21.101 2.897 22.868 1.00 62.12 81 GLY A CA 1
ATOM 638 C C . GLY A 1 81 ? -20.319 3.038 21.574 1.00 62.12 81 GLY A C 1
ATOM 639 O O . GLY A 1 81 ? -19.087 3.080 21.574 1.00 62.12 81 GLY A O 1
ATOM 640 N N . GLY A 1 82 ? -21.055 3.102 20.464 1.00 64.81 82 GLY A N 1
ATOM 641 C CA . GLY A 1 82 ? -20.497 3.407 19.152 1.00 64.81 82 GLY A CA 1
ATOM 642 C C . GLY A 1 82 ? -19.787 4.764 19.124 1.00 64.81 82 GLY A C 1
ATOM 643 O O . GLY A 1 82 ? -19.905 5.588 20.029 1.00 64.81 82 GLY A O 1
ATOM 644 N N . MET A 1 83 ? -19.020 4.998 18.066 1.00 77.38 83 MET A N 1
ATOM 645 C CA . MET A 1 83 ? -18.354 6.278 17.846 1.00 77.38 83 MET A CA 1
ATOM 646 C C . MET A 1 83 ? -19.395 7.364 17.556 1.00 77.38 83 MET A C 1
ATOM 648 O O . MET A 1 83 ? -20.192 7.212 16.632 1.00 77.38 83 MET A O 1
ATOM 652 N N . ASP A 1 84 ? -19.378 8.462 18.314 1.00 85.75 84 ASP A N 1
ATOM 653 C CA . ASP A 1 84 ? -20.198 9.623 17.979 1.00 85.75 84 ASP A CA 1
ATOM 654 C C . ASP A 1 84 ? -19.710 10.269 16.663 1.00 85.75 84 ASP A C 1
ATOM 656 O O . ASP A 1 84 ? -18.528 10.192 16.300 1.00 85.75 84 ASP A O 1
ATOM 660 N N . ASN A 1 85 ? -20.620 10.920 15.934 1.00 87.81 85 ASN A N 1
ATOM 661 C CA . ASN A 1 85 ? -20.312 11.504 14.624 1.00 87.81 85 ASN A CA 1
ATOM 662 C C . ASN A 1 85 ? -19.222 12.587 14.687 1.00 87.81 85 ASN A C 1
ATOM 664 O O . ASN A 1 85 ? -18.458 12.744 13.734 1.00 87.81 85 ASN A O 1
ATOM 668 N N . GLN A 1 86 ? -19.113 13.330 15.791 1.00 87.88 86 GLN A N 1
ATOM 669 C CA . GLN A 1 86 ? -18.115 14.388 15.941 1.00 87.88 86 GLN A CA 1
ATOM 670 C C . GLN A 1 86 ? -16.707 13.795 16.097 1.00 87.88 86 GLN A C 1
ATOM 672 O O . GLN A 1 86 ? -15.757 14.251 15.455 1.00 87.88 86 GLN A O 1
ATOM 677 N N . THR A 1 87 ? -16.577 12.730 16.885 1.00 84.19 87 THR A N 1
ATOM 678 C CA . THR A 1 87 ? -15.366 11.926 17.022 1.00 84.19 87 THR A CA 1
ATOM 679 C C . THR A 1 87 ? -15.000 11.276 15.690 1.00 84.19 87 THR A C 1
ATOM 681 O O . THR A 1 87 ? -13.833 11.344 15.302 1.00 84.19 87 THR A O 1
ATOM 684 N N . ALA A 1 88 ? -15.969 10.723 14.953 1.00 85.56 88 ALA A N 1
ATOM 685 C CA . ALA A 1 88 ? -15.733 10.142 13.629 1.00 85.56 88 ALA A CA 1
ATOM 686 C C . ALA A 1 88 ? -15.182 11.172 12.636 1.00 85.56 88 ALA A C 1
ATOM 688 O O . ALA A 1 88 ? -14.172 10.924 11.976 1.00 85.56 88 ALA A O 1
ATOM 689 N N . LEU A 1 89 ? -15.787 12.362 12.575 1.00 88.94 89 LEU A N 1
ATOM 690 C CA . LEU A 1 89 ? -15.319 13.456 11.724 1.00 88.94 89 LEU A CA 1
ATOM 691 C C . LEU A 1 89 ? -13.913 13.926 12.110 1.00 88.94 89 LEU A C 1
ATOM 693 O O . LEU A 1 89 ? -13.079 14.148 11.232 1.00 88.94 89 LEU A O 1
ATOM 697 N N . ARG A 1 90 ? -13.629 14.052 13.411 1.00 87.62 90 ARG A N 1
ATOM 698 C CA . ARG A 1 90 ? -12.304 14.446 13.909 1.00 87.62 90 ARG A CA 1
ATOM 699 C C . ARG A 1 90 ? -11.235 13.414 13.552 1.00 87.62 90 ARG A C 1
ATOM 701 O O . ARG A 1 90 ? -10.179 13.795 13.057 1.00 87.62 90 ARG A O 1
ATOM 708 N N . LEU A 1 91 ? -11.509 12.126 13.767 1.00 85.06 91 LEU A N 1
ATOM 709 C CA . LEU A 1 91 ? -10.585 11.042 13.423 1.00 85.06 91 LEU A CA 1
ATOM 710 C C . LEU A 1 91 ? -10.367 10.946 11.912 1.00 85.06 91 LEU A C 1
ATOM 712 O O . LEU A 1 91 ? -9.232 10.788 11.481 1.00 85.06 91 LEU A O 1
ATOM 716 N N . LYS A 1 92 ? -11.420 11.115 11.103 1.00 84.88 92 LYS A N 1
ATOM 717 C CA . LYS A 1 92 ? -11.303 11.139 9.638 1.00 84.88 92 LYS A CA 1
ATOM 718 C C . LYS A 1 92 ? -10.396 12.274 9.156 1.00 84.88 92 LYS A C 1
ATOM 720 O O . LYS A 1 92 ? -9.562 12.046 8.288 1.00 84.88 92 LYS A O 1
ATOM 725 N N . LYS A 1 93 ? -10.540 13.479 9.724 1.00 89.44 93 LYS A N 1
ATOM 726 C CA . LYS A 1 93 ? -9.662 14.620 9.411 1.00 89.44 93 LYS A CA 1
ATOM 727 C C . LYS A 1 93 ? -8.214 14.334 9.796 1.00 89.44 93 LYS A C 1
ATOM 729 O O . LYS A 1 93 ? -7.340 14.506 8.959 1.00 89.44 93 LYS A O 1
ATOM 734 N N . LYS A 1 94 ? -7.990 13.840 11.018 1.00 87.12 94 LYS A N 1
ATOM 735 C CA . LYS A 1 94 ? -6.652 13.479 11.495 1.00 87.12 94 LYS A CA 1
ATOM 736 C C . LYS A 1 94 ? -5.991 12.435 10.589 1.00 87.12 94 LYS A C 1
ATOM 738 O O . LYS A 1 94 ? -4.885 12.657 10.130 1.00 87.12 94 LYS A O 1
ATOM 743 N N . LEU A 1 95 ? -6.703 11.363 10.241 1.00 85.69 95 LEU A N 1
ATOM 744 C CA . LEU A 1 95 ? -6.198 10.329 9.330 1.00 85.69 95 LEU A CA 1
ATOM 745 C C . LEU A 1 95 ? -5.799 10.888 7.959 1.00 85.69 95 LEU A C 1
ATOM 747 O O . LEU A 1 95 ? -4.780 10.481 7.412 1.00 85.69 95 LEU A O 1
ATOM 751 N N . ALA A 1 96 ? -6.594 11.801 7.396 1.00 86.94 96 ALA A N 1
ATOM 752 C CA . ALA A 1 96 ? -6.272 12.431 6.118 1.00 86.94 96 ALA A CA 1
ATOM 753 C C . ALA A 1 96 ? -5.027 13.329 6.212 1.00 86.94 96 ALA A C 1
ATOM 755 O O . ALA A 1 96 ? -4.234 13.374 5.275 1.00 86.94 96 ALA A O 1
ATOM 756 N N . GLU A 1 97 ? -4.855 14.029 7.333 1.00 88.12 97 GLU A N 1
ATOM 757 C CA . GLU A 1 97 ? -3.702 14.893 7.591 1.00 88.12 97 GLU A CA 1
ATOM 758 C C . GLU A 1 97 ? -2.421 14.079 7.802 1.00 88.12 97 GLU A C 1
ATOM 760 O O . GLU A 1 97 ? -1.446 14.302 7.086 1.00 88.12 97 GLU A O 1
ATOM 765 N N . ASP A 1 98 ? -2.470 13.057 8.659 1.00 86.50 98 ASP A N 1
ATOM 766 C CA . ASP A 1 98 ? -1.358 12.131 8.898 1.00 86.50 98 ASP A CA 1
ATOM 767 C C . ASP A 1 98 ? -0.947 11.424 7.589 1.00 86.50 98 ASP A C 1
ATOM 769 O O . ASP A 1 98 ? 0.235 11.299 7.264 1.00 86.50 98 ASP A O 1
ATOM 773 N N . PHE A 1 99 ? -1.924 10.999 6.776 1.00 86.88 99 PHE A N 1
ATOM 774 C CA . PHE A 1 99 ? -1.642 10.379 5.481 1.00 86.88 99 PHE A CA 1
ATOM 775 C C . PHE A 1 99 ? -1.021 11.367 4.484 1.00 86.88 99 PHE A C 1
ATOM 777 O O . PHE A 1 99 ? -0.102 11.003 3.750 1.00 86.88 99 PHE A O 1
ATOM 784 N N . ARG A 1 100 ? -1.469 12.629 4.468 1.00 86.94 100 ARG A N 1
ATOM 785 C CA . ARG A 1 100 ? -0.870 13.684 3.635 1.00 86.94 100 ARG A CA 1
ATOM 786 C C . ARG A 1 100 ? 0.597 13.909 3.996 1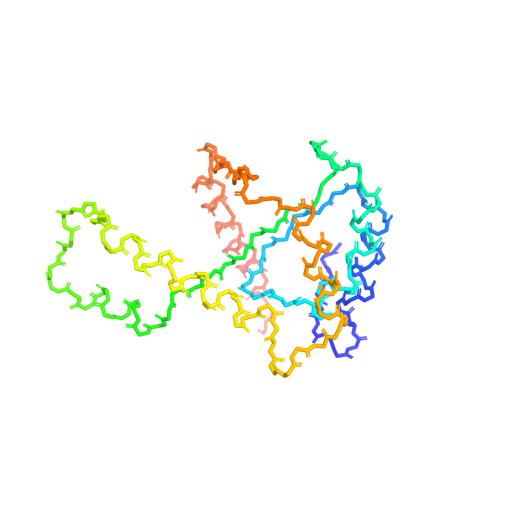.00 86.94 100 ARG A C 1
ATOM 788 O O . ARG A 1 100 ? 1.424 13.997 3.093 1.00 86.94 100 ARG A O 1
ATOM 795 N N . GLU A 1 101 ? 0.916 13.993 5.284 1.00 86.50 101 GLU A N 1
ATOM 796 C CA . GLU A 1 101 ? 2.295 14.168 5.765 1.00 86.50 101 GLU A CA 1
ATOM 797 C C . GLU A 1 101 ? 3.194 12.988 5.382 1.00 86.50 101 GLU A C 1
ATOM 799 O O . GLU A 1 101 ? 4.371 13.160 5.071 1.00 86.50 101 GLU A O 1
ATOM 804 N N . GLN A 1 102 ? 2.627 11.785 5.336 1.00 86.75 102 GLN A N 1
ATOM 805 C CA . GLN A 1 102 ? 3.336 10.587 4.908 1.00 86.75 102 GLN A CA 1
ATOM 806 C C . GLN A 1 102 ? 3.603 10.543 3.393 1.00 86.75 102 GLN A C 1
ATOM 808 O O . GLN A 1 102 ? 4.651 10.048 2.966 1.00 86.75 102 GLN A O 1
ATOM 813 N N . LEU A 1 103 ? 2.669 11.041 2.570 1.00 88.75 103 LEU A N 1
ATOM 814 C CA . LEU A 1 103 ? 2.777 10.994 1.106 1.00 88.75 103 LEU A CA 1
ATOM 815 C C . LEU A 1 103 ? 4.026 11.720 0.594 1.00 88.75 103 LEU A C 1
ATOM 817 O O . LEU A 1 103 ? 4.696 11.216 -0.312 1.00 88.75 103 LEU A O 1
ATOM 821 N N . ALA A 1 104 ? 4.359 12.865 1.187 1.00 86.69 104 ALA A N 1
ATOM 822 C CA . ALA A 1 104 ? 5.543 13.644 0.854 1.00 86.69 104 ALA A CA 1
ATOM 823 C C . ALA A 1 104 ? 6.224 14.139 2.135 1.00 86.69 104 ALA A C 1
ATOM 825 O O . ALA A 1 104 ? 5.713 15.014 2.826 1.00 86.69 104 ALA A O 1
ATOM 826 N N . VAL A 1 105 ? 7.407 13.593 2.425 1.00 80.00 105 VAL A N 1
ATOM 827 C CA . VAL A 1 105 ? 8.238 14.021 3.556 1.00 80.00 105 VAL A CA 1
ATOM 828 C C . VAL A 1 105 ? 9.262 15.050 3.075 1.00 80.00 105 VAL A C 1
ATOM 830 O O . VAL A 1 105 ? 10.002 14.804 2.119 1.00 80.00 105 VAL A O 1
ATOM 833 N N . GLY A 1 106 ? 9.339 16.184 3.772 1.00 82.19 106 GLY A N 1
ATOM 834 C CA . GLY A 1 106 ? 10.207 17.305 3.409 1.00 82.19 106 GLY A CA 1
ATOM 835 C C . GLY A 1 106 ? 9.551 18.244 2.396 1.00 82.19 106 GLY A C 1
ATOM 836 O O . GLY A 1 106 ? 8.331 18.363 2.358 1.00 82.19 106 GLY A O 1
ATOM 837 N N . VAL A 1 107 ? 10.360 18.942 1.595 1.00 84.94 107 VAL A N 1
ATOM 838 C CA . VAL A 1 107 ? 9.854 19.868 0.568 1.00 84.94 107 VAL A CA 1
ATOM 839 C C . VAL A 1 107 ? 9.296 19.056 -0.611 1.00 84.94 107 VAL A C 1
ATOM 841 O O . VAL A 1 107 ? 10.061 18.285 -1.205 1.00 84.94 107 VAL A O 1
ATOM 844 N N . PRO A 1 108 ? 7.997 19.189 -0.949 1.00 85.12 108 PRO A N 1
ATOM 845 C CA . PRO A 1 108 ? 7.417 18.535 -2.118 1.00 85.12 108 PRO A CA 1
ATOM 846 C C . PRO A 1 108 ? 8.078 19.013 -3.413 1.00 85.12 108 PRO A C 1
ATOM 848 O O . PRO A 1 108 ? 8.433 20.184 -3.540 1.00 85.12 108 PRO A O 1
ATOM 851 N N . THR A 1 109 ? 8.226 18.103 -4.371 1.00 89.88 109 THR A N 1
ATOM 852 C CA . THR A 1 109 ? 8.773 18.389 -5.705 1.00 89.88 109 THR A CA 1
ATOM 853 C C . THR A 1 109 ? 7.691 18.300 -6.781 1.00 89.88 109 THR A C 1
ATOM 855 O O . THR A 1 109 ? 6.665 17.647 -6.581 1.00 89.88 109 THR A O 1
ATOM 858 N N . ASP A 1 110 ? 7.941 18.880 -7.956 1.00 92.06 110 ASP A N 1
ATOM 859 C CA . ASP A 1 110 ? 7.059 18.738 -9.129 1.00 92.06 110 ASP A CA 1
ATOM 860 C C . ASP A 1 110 ? 6.835 17.260 -9.503 1.00 92.06 110 ASP A C 1
ATOM 862 O O . ASP A 1 110 ? 5.764 16.859 -9.963 1.00 92.06 110 ASP A O 1
ATOM 866 N N . GLU A 1 111 ? 7.843 16.417 -9.264 1.00 90.12 111 GLU A N 1
ATOM 867 C CA . GLU A 1 111 ? 7.767 14.976 -9.490 1.00 90.12 111 GLU A CA 1
ATOM 868 C C . GLU A 1 111 ? 6.811 14.288 -8.504 1.00 90.12 111 GLU A C 1
ATOM 870 O O . GLU A 1 111 ? 6.077 13.375 -8.897 1.00 90.12 111 GLU A O 1
ATOM 875 N N . ASP A 1 112 ? 6.801 14.738 -7.243 1.00 90.00 112 ASP A N 1
ATOM 876 C CA . ASP A 1 112 ? 5.860 14.270 -6.223 1.00 90.00 112 ASP A CA 1
ATOM 877 C C . ASP A 1 112 ? 4.425 14.670 -6.612 1.00 90.00 112 ASP A C 1
ATOM 879 O O . ASP A 1 112 ? 3.522 13.833 -6.566 1.00 90.00 112 ASP A O 1
ATOM 883 N N . GLU A 1 113 ? 4.206 15.904 -7.083 1.00 90.88 113 GLU A N 1
ATOM 884 C CA . GLU A 1 113 ? 2.890 16.350 -7.563 1.00 90.88 113 GLU A CA 1
ATOM 885 C C . GLU A 1 113 ? 2.409 15.514 -8.758 1.00 90.88 113 GLU A C 1
ATOM 887 O O . GLU A 1 113 ? 1.271 15.035 -8.774 1.00 90.88 113 GLU A O 1
ATOM 892 N N . ALA A 1 114 ? 3.275 15.291 -9.750 1.00 91.00 114 ALA A N 1
ATOM 893 C CA . ALA A 1 114 ? 2.944 14.468 -10.907 1.00 91.00 114 ALA A CA 1
ATOM 894 C C . ALA A 1 114 ? 2.581 13.031 -10.491 1.00 91.00 114 ALA A C 1
ATOM 896 O O . ALA A 1 114 ? 1.606 12.471 -10.998 1.00 91.00 114 ALA A O 1
ATOM 897 N N . GLY A 1 115 ? 3.329 12.447 -9.549 1.00 90.25 115 GLY A N 1
ATOM 898 C CA . GLY A 1 115 ? 3.029 11.131 -8.981 1.00 90.25 115 GLY A CA 1
ATOM 899 C C . GLY A 1 115 ? 1.689 11.094 -8.246 1.00 90.25 115 GLY A C 1
ATOM 900 O O . GLY A 1 115 ? 0.897 10.172 -8.450 1.00 90.25 115 GLY A O 1
ATOM 901 N N . LEU A 1 116 ? 1.387 12.124 -7.452 1.00 90.94 116 LEU A N 1
ATOM 902 C CA . LEU A 1 116 ? 0.113 12.243 -6.745 1.00 90.94 116 LEU A CA 1
ATOM 903 C C . LEU A 1 116 ? -1.069 12.346 -7.715 1.00 90.94 116 LEU A C 1
ATOM 905 O O . LEU A 1 116 ? -2.090 11.696 -7.501 1.00 90.94 116 LEU A O 1
ATOM 909 N N . ARG A 1 117 ? -0.931 13.116 -8.801 1.00 90.56 117 ARG A N 1
ATOM 910 C CA . ARG A 1 117 ? -1.966 13.237 -9.841 1.00 90.56 117 ARG A CA 1
ATOM 911 C C . ARG A 1 117 ? -2.267 11.893 -10.503 1.00 90.56 117 ARG A C 1
ATOM 913 O O . ARG A 1 117 ? -3.439 11.561 -10.674 1.00 90.56 117 ARG A O 1
ATOM 920 N N . ARG A 1 118 ? -1.236 11.104 -10.832 1.00 89.56 118 ARG A N 1
ATOM 921 C CA . ARG A 1 118 ? -1.413 9.754 -11.401 1.00 89.56 118 ARG A CA 1
ATOM 922 C C . ARG A 1 118 ? -2.086 8.812 -10.407 1.00 89.56 118 ARG A C 1
ATOM 924 O O . ARG A 1 118 ? -3.055 8.144 -10.759 1.00 89.56 118 ARG A O 1
ATOM 931 N N . LEU A 1 119 ? -1.646 8.825 -9.147 1.00 89.75 119 LEU A N 1
ATOM 932 C CA . LEU A 1 119 ? -2.262 8.030 -8.083 1.00 89.75 119 LEU A CA 1
ATOM 933 C C . LEU A 1 119 ? -3.747 8.380 -7.884 1.00 89.75 119 LEU A C 1
ATOM 935 O O . LEU A 1 119 ? -4.580 7.481 -7.799 1.00 89.75 119 LEU A O 1
ATOM 939 N N . ALA A 1 120 ? -4.087 9.671 -7.853 1.00 89.06 120 ALA A N 1
ATOM 940 C CA . ALA A 1 120 ? -5.463 10.141 -7.699 1.00 89.06 120 ALA A CA 1
ATOM 941 C C . ALA A 1 120 ? -6.354 9.764 -8.895 1.00 89.06 120 ALA A C 1
ATOM 943 O O . ALA A 1 120 ? -7.523 9.431 -8.709 1.00 89.06 120 ALA A O 1
ATOM 944 N N . ALA A 1 121 ? -5.807 9.773 -10.115 1.00 87.44 121 ALA A N 1
ATOM 945 C CA . ALA A 1 121 ? -6.521 9.310 -11.304 1.00 87.44 121 ALA A CA 1
ATOM 946 C C . ALA A 1 121 ? -6.783 7.792 -11.274 1.00 87.44 121 ALA A C 1
ATOM 948 O O . ALA A 1 121 ? -7.837 7.343 -11.721 1.00 87.44 121 ALA A O 1
ATOM 949 N N . ALA A 1 122 ? -5.853 7.006 -10.722 1.00 85.19 122 ALA A N 1
ATOM 950 C CA . ALA A 1 122 ? -5.977 5.552 -10.612 1.00 85.19 122 ALA A CA 1
ATOM 951 C C . ALA A 1 122 ? -6.899 5.092 -9.465 1.00 85.19 122 ALA A C 1
ATOM 953 O O . ALA A 1 122 ? -7.431 3.982 -9.508 1.00 85.19 122 ALA A O 1
ATOM 954 N N . CYS A 1 123 ? -7.084 5.920 -8.433 1.00 84.12 123 CYS A N 1
ATOM 955 C CA . CYS A 1 123 ? -7.891 5.614 -7.255 1.00 84.12 123 CYS A CA 1
ATOM 956 C C . CYS A 1 123 ? -8.736 6.834 -6.863 1.00 84.12 123 CYS A C 1
ATOM 958 O O . CYS A 1 123 ? -8.329 7.667 -6.051 1.00 84.12 123 CYS A O 1
ATOM 960 N N . SER A 1 124 ? -9.927 6.941 -7.459 1.00 82.31 124 SER A N 1
ATOM 961 C CA . SER A 1 124 ? -10.873 8.015 -7.137 1.00 82.31 124 SER A CA 1
ATOM 962 C C . SER A 1 124 ? -11.370 7.916 -5.689 1.00 82.31 124 SER A C 1
ATOM 964 O O . SER A 1 124 ? -11.412 6.822 -5.121 1.00 82.31 124 SER A O 1
ATOM 966 N N . ALA A 1 125 ? -11.814 9.035 -5.111 1.00 80.12 125 ALA A N 1
ATOM 967 C CA . ALA A 1 125 ? -12.360 9.072 -3.750 1.00 80.12 125 ALA A CA 1
ATOM 968 C C . ALA A 1 125 ? -13.608 8.186 -3.562 1.00 80.12 125 ALA A C 1
ATOM 970 O O . ALA A 1 125 ? -13.887 7.752 -2.445 1.00 80.12 125 ALA A O 1
ATOM 971 N N . ASP A 1 126 ? -14.321 7.895 -4.651 1.00 82.75 126 ASP A N 1
ATOM 972 C CA . ASP A 1 126 ? -15.511 7.042 -4.666 1.00 82.75 126 ASP A CA 1
ATOM 973 C C . ASP A 1 126 ? -15.175 5.555 -4.854 1.00 82.75 126 ASP A C 1
ATOM 975 O O . ASP A 1 126 ? -16.067 4.706 -4.820 1.00 82.75 126 ASP A O 1
ATOM 979 N N . THR A 1 127 ? -13.894 5.214 -5.045 1.00 82.50 127 THR A N 1
ATOM 980 C CA . THR A 1 127 ? -13.451 3.825 -5.194 1.00 82.50 127 THR A CA 1
ATOM 981 C C . THR A 1 127 ? -13.733 3.073 -3.891 1.00 82.50 127 THR A C 1
ATOM 983 O O . THR A 1 127 ? -13.138 3.393 -2.858 1.00 82.50 127 THR A O 1
ATOM 986 N N . PRO A 1 128 ? -14.626 2.066 -3.893 1.00 83.06 128 PRO A N 1
ATOM 987 C CA . PRO A 1 128 ? -14.987 1.379 -2.667 1.00 83.06 128 PRO A CA 1
ATOM 988 C C . PRO A 1 128 ? -13.814 0.543 -2.151 1.00 83.06 128 PRO A C 1
ATOM 990 O O . PRO A 1 128 ? -13.143 -0.166 -2.906 1.00 83.06 128 PRO A O 1
ATOM 993 N N . ALA A 1 129 ? -13.603 0.581 -0.836 1.00 83.56 129 ALA A N 1
ATOM 994 C CA . ALA A 1 129 ? -12.703 -0.352 -0.178 1.00 83.56 129 ALA A CA 1
ATOM 995 C C . ALA A 1 129 ? -13.233 -1.785 -0.322 1.00 83.56 129 ALA A C 1
ATOM 997 O O . ALA A 1 129 ? -14.443 -2.027 -0.335 1.00 83.56 129 ALA A O 1
ATOM 998 N N . LEU A 1 130 ? -12.323 -2.753 -0.394 1.00 83.25 130 LEU A N 1
ATOM 999 C CA . LEU A 1 130 ? -12.724 -4.152 -0.462 1.00 83.25 130 LEU A CA 1
ATOM 1000 C C . LEU A 1 130 ? -13.291 -4.626 0.874 1.00 83.25 130 LEU A C 1
ATOM 1002 O O . LEU A 1 130 ? -12.725 -4.309 1.926 1.00 83.25 130 LEU A O 1
ATOM 1006 N N . PRO A 1 131 ? -14.367 -5.429 0.847 1.00 84.56 131 PRO A N 1
ATOM 1007 C CA . PRO A 1 131 ? -14.864 -6.057 2.053 1.00 84.56 131 PRO A CA 1
ATOM 1008 C C . PRO A 1 131 ? -13.830 -7.050 2.587 1.00 84.56 131 PRO A C 1
ATOM 1010 O O . PRO A 1 131 ? -13.054 -7.653 1.838 1.00 84.56 131 PRO A O 1
ATOM 1013 N N . ARG A 1 132 ? -13.840 -7.248 3.908 1.00 83.56 132 ARG A N 1
ATOM 1014 C CA . ARG A 1 132 ? -13.115 -8.368 4.512 1.00 83.56 132 ARG A CA 1
ATOM 1015 C C . ARG A 1 132 ? -13.679 -9.671 3.950 1.00 83.56 132 ARG A C 1
ATOM 1017 O O . ARG A 1 132 ? -14.880 -9.778 3.729 1.00 83.56 132 ARG A O 1
ATOM 1024 N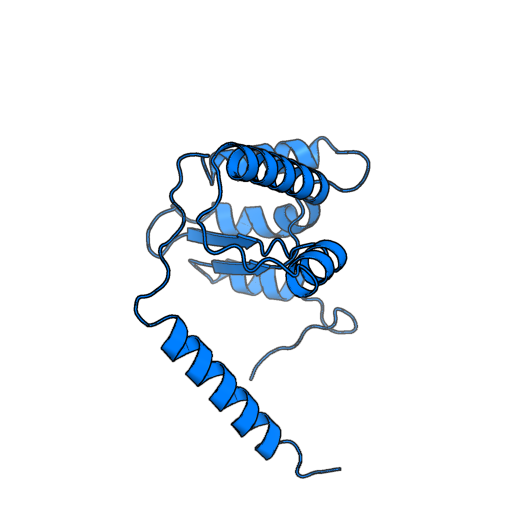 N . LEU A 1 133 ? -12.815 -10.663 3.759 1.00 85.25 133 LEU A N 1
ATOM 1025 C CA . LEU A 1 133 ? -13.262 -12.016 3.437 1.00 85.25 133 LEU A CA 1
ATOM 1026 C C . LEU A 1 133 ? -14.122 -12.561 4.583 1.00 85.25 133 LEU A C 1
ATOM 1028 O O . LEU A 1 133 ? -13.769 -12.369 5.748 1.00 85.25 133 LEU A O 1
ATOM 1032 N N . ASP A 1 134 ? -15.168 -13.322 4.263 1.00 92.50 134 ASP A N 1
ATOM 1033 C CA . ASP A 1 134 ? -16.065 -13.919 5.266 1.00 92.50 134 ASP A CA 1
ATOM 1034 C C . ASP A 1 134 ? -15.302 -14.742 6.315 1.00 92.50 134 ASP A C 1
ATOM 1036 O O . ASP A 1 134 ? -15.611 -14.725 7.504 1.00 92.50 134 ASP A O 1
ATOM 1040 N N . LYS A 1 135 ? -14.236 -15.423 5.881 1.00 92.94 135 LYS A N 1
ATOM 1041 C CA . LYS A 1 135 ? -13.376 -16.264 6.725 1.00 92.94 135 LYS A CA 1
ATOM 1042 C C . LYS A 1 135 ? -12.123 -15.551 7.236 1.00 92.94 135 LYS A C 1
ATOM 1044 O O . LYS A 1 135 ? -11.172 -16.216 7.634 1.00 92.94 135 LYS A O 1
ATOM 1049 N N . HIS A 1 136 ? -12.083 -14.216 7.225 1.00 88.62 136 HIS A N 1
ATOM 1050 C CA . HIS A 1 136 ? -10.887 -13.445 7.585 1.00 88.62 136 HIS A CA 1
ATOM 1051 C C . HIS A 1 136 ? -10.275 -13.886 8.925 1.00 88.62 136 HIS A C 1
ATOM 1053 O O . HIS A 1 136 ? -9.094 -14.216 8.974 1.00 88.62 136 HIS A O 1
ATOM 1059 N N . HIS A 1 137 ? -11.074 -13.975 9.992 1.00 89.25 137 HIS A N 1
ATOM 1060 C CA . HIS A 1 137 ? -10.576 -14.373 11.314 1.00 89.25 137 HIS A CA 1
ATOM 1061 C C . HIS A 1 137 ? -10.084 -15.826 11.368 1.00 89.25 137 HIS A C 1
ATOM 1063 O O . HIS A 1 137 ? -9.091 -16.110 12.034 1.00 89.25 137 HIS A O 1
ATOM 1069 N N . GLU A 1 138 ? -10.736 -16.739 10.644 1.00 93.75 138 GLU A N 1
ATOM 1070 C CA . GLU A 1 138 ? -10.304 -18.138 10.550 1.00 93.75 138 GLU A CA 1
ATOM 1071 C C . GLU A 1 138 ? -8.945 -18.247 9.845 1.00 93.75 138 GLU A C 1
ATOM 1073 O O . GLU A 1 138 ? -8.059 -18.959 10.316 1.00 93.75 138 GLU A O 1
ATOM 1078 N N . LEU A 1 139 ? -8.768 -17.519 8.738 1.00 91.31 139 LEU A N 1
ATOM 1079 C CA . LEU A 1 139 ? -7.523 -17.495 7.971 1.00 91.31 139 LEU A CA 1
ATOM 1080 C C . LEU A 1 139 ? -6.377 -16.867 8.766 1.00 91.31 139 LEU A C 1
ATOM 1082 O O . LEU A 1 139 ? -5.281 -17.418 8.777 1.00 91.31 139 LEU A O 1
ATOM 1086 N N . VAL A 1 140 ? -6.635 -15.759 9.470 1.00 89.31 140 VAL A N 1
ATOM 1087 C CA . VAL A 1 140 ? -5.640 -15.128 10.353 1.00 89.31 140 VAL A CA 1
ATOM 1088 C C . VAL A 1 140 ? -5.212 -16.100 11.450 1.00 89.31 140 VAL A C 1
ATOM 1090 O O . VAL A 1 140 ? -4.016 -16.290 11.653 1.00 89.31 140 VAL A O 1
ATOM 1093 N N . ARG A 1 141 ? -6.165 -16.776 12.108 1.00 91.69 141 ARG A N 1
ATOM 1094 C CA . ARG A 1 141 ? -5.855 -17.783 13.131 1.00 91.69 141 ARG A CA 1
ATOM 1095 C C . ARG A 1 141 ? -4.979 -18.905 12.568 1.00 91.69 141 ARG A C 1
ATOM 1097 O O . ARG A 1 141 ? -3.941 -19.200 13.147 1.00 91.69 141 ARG A O 1
ATOM 1104 N N . LYS A 1 142 ? -5.361 -19.477 11.421 1.00 93.50 142 LYS A N 1
ATOM 1105 C CA . LYS A 1 142 ? -4.586 -20.531 10.744 1.00 93.50 142 LYS A CA 1
ATOM 1106 C C . LYS A 1 142 ? -3.170 -20.077 10.386 1.00 93.50 142 LYS A C 1
ATOM 1108 O O . LYS A 1 142 ? -2.233 -20.848 10.544 1.00 93.50 142 LYS A O 1
ATOM 1113 N N . GLY A 1 143 ? -3.005 -18.837 9.923 1.00 88.69 143 GLY A N 1
ATOM 1114 C CA . GLY A 1 143 ? -1.688 -18.268 9.630 1.00 88.69 143 GLY A CA 1
ATOM 1115 C C . GLY A 1 143 ? -0.802 -18.181 10.874 1.00 88.69 143 GLY A C 1
ATOM 1116 O O . GLY A 1 143 ? 0.349 -18.602 10.832 1.00 88.69 143 GLY A O 1
ATOM 1117 N N . VAL A 1 144 ? -1.351 -17.710 11.999 1.00 89.38 144 VAL A N 1
ATOM 1118 C CA . VAL A 1 144 ? -0.630 -17.663 13.284 1.00 89.38 144 VAL A CA 1
ATOM 1119 C C . VAL A 1 144 ? -0.268 -19.070 13.771 1.00 89.38 144 VAL A C 1
ATOM 1121 O O . VAL A 1 144 ? 0.865 -19.300 14.184 1.00 89.38 144 VAL A O 1
ATOM 1124 N N . GLU A 1 145 ? -1.196 -20.026 13.687 1.00 91.31 145 GLU A N 1
ATOM 1125 C CA . GLU A 1 145 ? -0.945 -21.434 14.035 1.00 91.31 145 GLU A CA 1
ATOM 1126 C C . GLU A 1 145 ? 0.190 -22.041 13.191 1.00 91.31 145 GLU A C 1
ATOM 1128 O O . GLU A 1 145 ? 1.045 -22.753 13.725 1.00 91.31 145 GLU A O 1
ATOM 1133 N N . LEU A 1 146 ? 0.228 -21.734 11.888 1.00 88.50 146 LEU A N 1
ATOM 1134 C CA . LEU A 1 146 ? 1.282 -22.185 10.979 1.00 88.50 146 LEU A CA 1
ATOM 1135 C C . LEU A 1 146 ? 2.646 -21.605 11.369 1.00 88.50 146 LEU A C 1
ATOM 1137 O O . LEU A 1 146 ? 3.592 -22.370 11.520 1.00 88.50 146 LEU A O 1
ATOM 1141 N N . ILE A 1 147 ? 2.730 -20.290 11.610 1.00 82.00 147 ILE A N 1
ATOM 1142 C CA . ILE A 1 147 ? 3.972 -19.617 12.033 1.00 82.00 147 ILE A CA 1
ATOM 1143 C C . ILE A 1 147 ? 4.522 -20.263 13.308 1.00 82.00 147 ILE A C 1
ATOM 1145 O O . ILE A 1 147 ? 5.682 -20.659 13.347 1.00 82.00 147 ILE A O 1
ATOM 1149 N N . VAL A 1 148 ? 3.672 -20.461 14.321 1.00 83.38 148 VAL A N 1
ATOM 1150 C CA . VAL A 1 148 ? 4.071 -21.106 15.585 1.00 83.38 148 VAL A CA 1
ATOM 1151 C C . VAL A 1 148 ? 4.567 -22.541 15.362 1.00 83.38 148 VAL A C 1
ATOM 1153 O O . VAL A 1 148 ? 5.432 -23.022 16.094 1.00 83.38 148 VAL A O 1
ATOM 1156 N N . THR A 1 149 ? 4.018 -23.252 14.377 1.00 84.31 149 THR A N 1
ATOM 1157 C CA . THR A 1 149 ? 4.427 -24.626 14.050 1.00 84.31 149 THR A CA 1
ATOM 1158 C C . THR A 1 149 ? 5.760 -24.651 13.296 1.00 84.31 149 THR A C 1
ATOM 1160 O O . THR A 1 149 ? 6.631 -25.464 13.613 1.00 84.31 149 THR A O 1
ATOM 1163 N N . GLU A 1 150 ? 5.959 -23.744 12.339 1.00 78.75 150 GLU A N 1
ATOM 1164 C CA . GLU A 1 150 ? 7.212 -23.619 11.587 1.00 78.75 150 GLU A CA 1
ATOM 1165 C C . GLU A 1 150 ? 8.368 -23.143 12.480 1.00 78.75 150 GLU A C 1
ATOM 1167 O O . GLU A 1 150 ? 9.435 -23.756 12.458 1.00 78.75 150 GLU A O 1
ATOM 1172 N N . GLU A 1 151 ? 8.154 -22.147 13.348 1.00 68.94 151 GLU A N 1
ATOM 1173 C CA . GLU A 1 151 ? 9.170 -21.672 14.304 1.00 68.94 151 GLU A CA 1
ATOM 1174 C C . GLU A 1 151 ? 9.654 -22.788 15.242 1.00 68.94 151 GLU A C 1
ATOM 1176 O O . GLU A 1 151 ? 10.857 -22.938 15.472 1.00 68.94 151 GLU A O 1
ATOM 1181 N N . LYS A 1 152 ? 8.740 -23.642 15.723 1.00 60.06 152 LYS A N 1
ATOM 1182 C CA . LYS A 1 152 ? 9.092 -24.822 16.535 1.00 60.06 152 LYS A CA 1
ATOM 1183 C C . LYS A 1 152 ? 9.948 -25.840 15.784 1.00 60.06 152 LYS A C 1
ATOM 1185 O O . LYS A 1 152 ? 10.682 -26.590 16.418 1.00 60.06 152 LYS A O 1
ATOM 1190 N N . THR A 1 153 ? 9.848 -25.880 14.459 1.00 56.69 153 THR A N 1
ATOM 1191 C CA . THR A 1 153 ? 10.589 -26.829 13.620 1.00 56.69 153 THR A CA 1
ATOM 1192 C C . THR A 1 153 ? 12.003 -26.320 13.309 1.00 56.69 153 THR A C 1
ATOM 1194 O O . THR A 1 153 ? 12.916 -27.120 13.129 1.00 56.69 153 THR A O 1
ATOM 1197 N N . VAL A 1 154 ? 12.209 -24.997 13.299 1.00 56.56 154 VAL A N 1
ATOM 1198 C CA . VAL A 1 154 ? 13.513 -24.360 13.028 1.00 56.56 154 VAL A CA 1
ATOM 1199 C C . VAL A 1 154 ? 14.380 -24.233 14.293 1.00 56.56 154 VAL A C 1
ATOM 1201 O O . VAL A 1 154 ? 15.604 -24.280 14.201 1.00 56.56 154 VAL A O 1
ATOM 1204 N N . GLY A 1 155 ? 13.783 -24.165 15.489 1.00 47.16 155 GLY A N 1
ATOM 1205 C CA . GLY A 1 155 ? 14.492 -24.027 16.775 1.00 47.16 155 GLY A CA 1
ATOM 1206 C C . GLY A 1 155 ? 15.287 -25.250 17.272 1.00 47.16 155 GLY A C 1
ATOM 1207 O O . GLY A 1 155 ? 15.566 -25.337 18.463 1.00 47.16 155 GLY A O 1
ATOM 1208 N N . GLY A 1 156 ? 15.621 -26.207 16.400 1.00 46.25 156 GLY A N 1
ATOM 1209 C CA . GLY A 1 156 ? 16.310 -27.458 16.748 1.00 46.25 156 GLY A CA 1
ATOM 1210 C C . GLY A 1 156 ? 17.819 -27.499 16.481 1.00 46.25 156 GLY A C 1
ATOM 1211 O O . GLY A 1 156 ? 18.418 -28.558 16.655 1.00 46.25 156 GLY A O 1
ATOM 1212 N N . GLN A 1 157 ? 18.441 -26.403 16.036 1.00 39.91 157 GLN A N 1
ATOM 1213 C CA . GLN A 1 157 ? 19.891 -26.331 15.807 1.00 39.91 157 GLN A CA 1
ATOM 1214 C C . GLN A 1 157 ? 20.451 -24.964 16.216 1.00 39.91 157 GLN A C 1
ATOM 1216 O O . GLN A 1 157 ? 20.639 -24.081 15.382 1.00 39.91 157 GLN A O 1
ATOM 1221 N N . LEU A 1 158 ? 20.732 -24.816 17.508 1.00 36.97 158 LEU A N 1
ATOM 1222 C CA . LEU A 1 158 ? 21.821 -23.987 18.026 1.00 36.97 158 LEU A CA 1
ATOM 1223 C C . LEU A 1 158 ? 22.579 -24.809 19.068 1.00 36.97 158 LEU A C 1
ATOM 1225 O O . LEU A 1 158 ? 21.897 -25.476 19.879 1.00 36.97 158 LEU A O 1
#

pLDDT: mean 84.03, std 11.68, range [36.97, 95.69]

Foldseek 3Di:
DDDDDPPPPDHPLVVVQVVLQPAQEEEDEEQFDALVSVVSRVVSLVVFPDDDRRHYHYHHNPDDDVVVVVCQVPDPDPPPDDDDPVNVVVVVVVVVVVNVCRHDPDDDDPSSVVSVVSVCVRAPPPRDDDDQDPCNVVVVVVVVVVVVVVVVVVPPDD

Mean predicted aligned error: 8.77 Å